Protein AF-A0A380DL45-F1 (afdb_monomer)

Mean predicted aligned error: 9.35 Å

Radius of gyration: 18.3 Å; Cα contacts (8 Å, |Δi|>4): 5; chains: 1; bounding box: 42×15×44 Å

Solvent-accessible surface area (backbone atoms only — not comparable to full-atom values): 2614 Å² total; per-residue (Å²): 132,82,58,69,73,65,72,27,66,87,50,40,51,61,53,49,53,53,53,49,53,52,51,50,53,52,51,50,53,52,53,52,49,52,54,52,52,53,52,58,66,71,78,111

pLDDT: mean 77.86, std 13.15, range [52.62, 96.12]

Sequence (44 aa):
MIDKKLTSPKMTVPLFLIALIVFIGMFYSVVTNQEWLKNIDMDH

Structure (mmCIF, N/CA/C/O backbone):
data_AF-A0A380DL45-F1
#
_entry.id   AF-A0A380DL45-F1
#
loop_
_atom_site.group_PDB
_atom_site.id
_atom_site.type_symbol
_atom_site.label_atom_id
_atom_site.label_alt_id
_atom_site.label_comp_id
_atom_site.label_asym_id
_atom_site.label_entity_id
_atom_site.label_seq_id
_atom_site.pdbx_PDB_ins_code
_atom_site.Cartn_x
_atom_site.Cartn_y
_atom_site.Cartn_z
_atom_site.occupancy
_atom_site.B_iso_or_equiv
_atom_site.auth_seq_id
_atom_site.auth_comp_id
_atom_site.auth_asym_id
_atom_site.auth_atom_id
_atom_site.pdbx_PDB_model_num
ATOM 1 N N . MET A 1 1 ? -20.860 -16.153 11.012 1.00 66.38 1 MET A N 1
ATOM 2 C CA . MET A 1 1 ? -21.139 -14.842 11.635 1.00 66.38 1 MET A CA 1
ATOM 3 C C . MET A 1 1 ? -19.785 -14.181 11.851 1.00 66.38 1 MET A C 1
ATOM 5 O O . MET A 1 1 ? -18.984 -14.746 12.578 1.00 66.38 1 MET A O 1
ATOM 9 N N . ILE A 1 2 ? -19.459 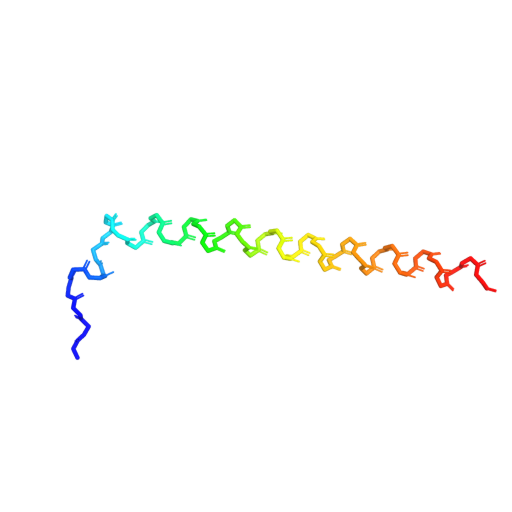-13.114 11.114 1.00 68.88 2 ILE A N 1
ATOM 10 C CA . ILE A 1 2 ? -18.156 -12.441 11.254 1.00 68.88 2 ILE A CA 1
ATOM 11 C C . ILE A 1 2 ? -18.155 -11.716 12.599 1.00 68.88 2 ILE A C 1
ATOM 13 O O . ILE A 1 2 ? -19.114 -11.012 12.923 1.00 68.88 2 ILE A O 1
ATOM 17 N N . ASP A 1 3 ? -17.110 -11.933 13.390 1.00 68.38 3 ASP A N 1
ATOM 18 C CA . ASP A 1 3 ? -16.985 -11.335 14.712 1.00 68.38 3 ASP A CA 1
ATOM 19 C C . ASP A 1 3 ? -16.938 -9.806 14.576 1.00 68.38 3 ASP A C 1
ATOM 21 O O . ASP A 1 3 ? -16.074 -9.258 13.885 1.00 68.38 3 ASP A O 1
ATOM 25 N N . LYS A 1 4 ? -17.875 -9.095 15.219 1.00 66.00 4 LYS A N 1
ATOM 26 C CA . LYS A 1 4 ? -17.993 -7.628 15.111 1.00 66.00 4 LYS A CA 1
ATOM 27 C C . LYS A 1 4 ? -16.720 -6.903 15.563 1.00 66.00 4 LYS A C 1
ATOM 29 O O . LYS A 1 4 ? -16.502 -5.751 15.185 1.00 66.00 4 LYS A O 1
ATOM 34 N N . LYS A 1 5 ? -15.863 -7.573 16.344 1.00 63.25 5 LYS A N 1
ATOM 35 C CA . LYS A 1 5 ? -14.527 -7.089 16.717 1.00 63.25 5 LYS A CA 1
ATOM 36 C C . LYS A 1 5 ? -13.562 -6.997 15.528 1.00 63.25 5 LYS A C 1
ATOM 38 O O . LYS A 1 5 ? -12.750 -6.077 15.506 1.00 63.25 5 LYS A O 1
ATOM 43 N N . LEU A 1 6 ? -13.659 -7.901 14.550 1.00 61.84 6 LEU A N 1
ATOM 44 C CA . LEU A 1 6 ? -12.796 -7.943 13.358 1.00 61.84 6 LEU A CA 1
ATOM 45 C C . LEU A 1 6 ? -13.218 -6.928 12.286 1.00 61.84 6 LEU A C 1
ATOM 47 O O . LEU A 1 6 ? -12.373 -6.415 11.558 1.00 61.84 6 LEU A O 1
ATOM 51 N N . THR A 1 7 ? -14.506 -6.586 12.233 1.00 64.00 7 THR A N 1
ATOM 52 C CA . THR A 1 7 ? -15.043 -5.498 11.393 1.00 64.00 7 THR A CA 1
ATOM 53 C C . THR A 1 7 ? -14.987 -4.133 12.079 1.00 64.00 7 THR A C 1
ATOM 55 O O . THR A 1 7 ? -15.540 -3.159 11.573 1.00 64.00 7 THR A O 1
ATOM 58 N N . SER A 1 8 ? -14.381 -4.050 13.268 1.00 75.56 8 SER A N 1
ATOM 59 C CA . SER A 1 8 ? -14.218 -2.780 13.966 1.00 75.56 8 SER A CA 1
ATOM 60 C C . SER A 1 8 ? -13.275 -1.880 13.164 1.00 75.56 8 SER A C 1
ATOM 62 O O . SER A 1 8 ? -12.146 -2.297 12.892 1.00 75.56 8 SER A O 1
ATOM 64 N N . PRO A 1 9 ? -13.659 -0.623 12.868 1.00 74.56 9 PRO A N 1
ATOM 65 C CA . PRO A 1 9 ? -12.818 0.316 12.122 1.00 74.56 9 PRO A CA 1
ATOM 66 C C . PRO A 1 9 ? -11.413 0.465 12.720 1.00 74.56 9 PRO A C 1
ATOM 68 O O . PRO A 1 9 ? -10.439 0.639 11.996 1.00 74.56 9 PRO A O 1
ATOM 71 N N . LYS A 1 10 ? -11.292 0.313 14.045 1.00 79.25 10 LYS A N 1
ATOM 72 C CA . LYS A 1 10 ? -10.023 0.387 14.783 1.00 79.25 10 LYS A CA 1
ATOM 73 C C . LYS A 1 10 ? -9.030 -0.726 14.420 1.00 79.25 10 LYS A C 1
ATOM 75 O O . LYS A 1 10 ? -7.836 -0.529 14.587 1.00 79.25 10 LYS A O 1
ATOM 80 N N . MET A 1 11 ? -9.518 -1.875 13.953 1.00 80.69 11 MET A N 1
ATOM 81 C CA . MET A 1 11 ? -8.708 -3.024 13.530 1.00 80.69 11 MET A CA 1
ATOM 82 C C . MET A 1 11 ? -8.614 -3.108 12.003 1.00 80.69 11 MET A C 1
ATOM 84 O O . MET A 1 11 ? -7.547 -3.389 11.472 1.00 80.69 11 MET A O 1
ATOM 88 N N . THR A 1 12 ? -9.703 -2.821 11.283 1.00 84.50 12 THR A N 1
ATOM 89 C CA . THR A 1 12 ? -9.755 -2.951 9.818 1.00 84.50 12 THR A CA 1
ATOM 90 C C . THR A 1 12 ? -8.928 -1.884 9.096 1.00 84.50 12 THR A C 1
ATOM 92 O O . THR A 1 12 ? -8.243 -2.204 8.130 1.00 84.50 12 THR A O 1
ATOM 95 N N . VAL A 1 13 ? -8.943 -0.632 9.567 1.00 87.75 13 VAL A N 1
ATOM 96 C CA . VAL A 1 13 ? -8.199 0.480 8.943 1.00 87.75 13 VAL A CA 1
ATOM 97 C C . VAL A 1 13 ? -6.678 0.265 8.963 1.00 87.75 13 VAL A C 1
ATOM 99 O O . VAL A 1 13 ? -6.069 0.352 7.896 1.00 87.75 13 VAL A O 1
ATOM 102 N N . PRO A 1 14 ? -6.029 -0.054 10.103 1.00 89.94 14 PRO A N 1
ATOM 103 C CA . PRO A 1 14 ? -4.588 -0.307 10.1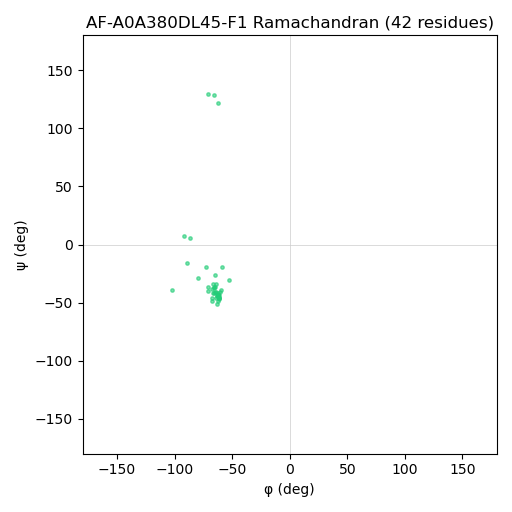03 1.00 89.94 14 PRO A CA 1
ATOM 104 C C . PRO A 1 14 ? -4.214 -1.546 9.282 1.00 89.94 14 PRO A C 1
ATOM 106 O O . PRO A 1 14 ? -3.210 -1.523 8.573 1.00 89.94 14 PRO A O 1
ATOM 109 N N . LEU A 1 15 ? -5.039 -2.599 9.303 1.00 89.38 15 LEU A N 1
ATOM 110 C CA . LEU A 1 15 ? -4.803 -3.797 8.493 1.00 89.38 15 LEU A CA 1
ATOM 111 C C . LEU A 1 15 ? -4.876 -3.491 6.988 1.00 89.38 15 LEU A C 1
ATOM 113 O O . LEU A 1 15 ? -4.046 -3.965 6.215 1.00 89.38 15 LEU A O 1
ATOM 117 N N . PHE A 1 16 ? -5.837 -2.656 6.586 1.00 90.69 16 PHE A N 1
ATOM 11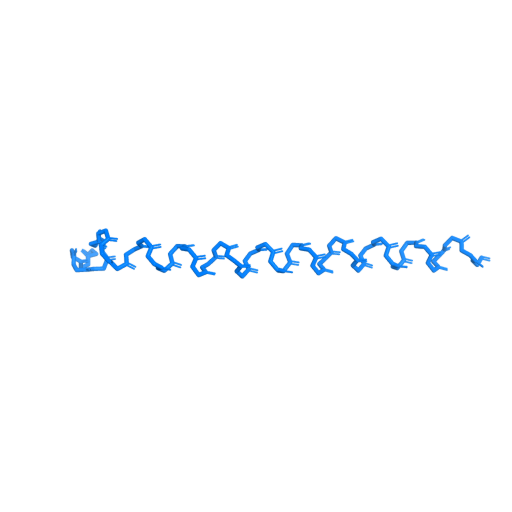8 C CA . PHE A 1 16 ? -5.987 -2.204 5.206 1.00 90.69 16 PHE A CA 1
ATOM 119 C C . PHE A 1 16 ? -4.798 -1.352 4.749 1.00 90.69 16 PHE A C 1
ATOM 121 O O . PHE A 1 16 ? -4.302 -1.549 3.644 1.00 90.69 16 PHE A O 1
ATOM 128 N N . LEU A 1 17 ? -4.291 -0.456 5.601 1.00 94.62 17 LEU A N 1
ATOM 129 C CA . LEU A 1 17 ? -3.105 0.351 5.292 1.00 94.62 17 LEU A CA 1
ATOM 130 C C . LEU A 1 17 ? -1.855 -0.512 5.086 1.00 94.62 17 LEU A C 1
ATOM 132 O O . LEU A 1 17 ? -1.113 -0.289 4.131 1.00 94.62 17 LEU A O 1
ATOM 136 N N . ILE A 1 18 ? -1.640 -1.521 5.935 1.00 94.62 18 ILE A N 1
ATOM 137 C CA . ILE A 1 18 ? -0.526 -2.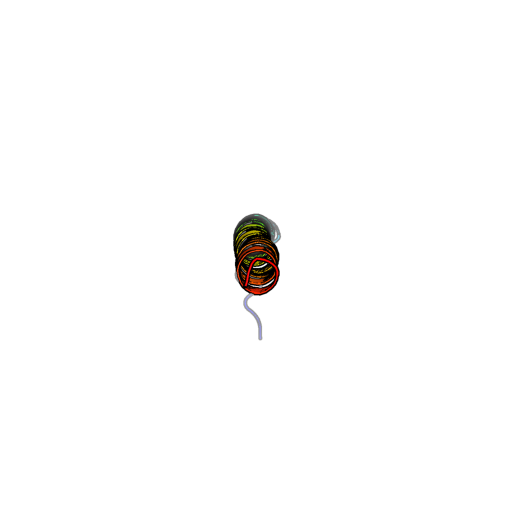467 5.773 1.00 94.62 18 ILE A CA 1
ATOM 138 C C . ILE A 1 18 ? -0.669 -3.220 4.446 1.00 94.62 18 ILE A C 1
ATOM 140 O O . ILE A 1 18 ? 0.286 -3.290 3.673 1.00 94.62 18 ILE A O 1
ATOM 144 N N . ALA A 1 19 ? -1.867 -3.734 4.152 1.00 94.12 19 ALA A N 1
ATOM 145 C CA . ALA A 1 19 ? -2.135 -4.426 2.896 1.00 94.12 19 ALA A CA 1
ATOM 146 C C . ALA A 1 19 ? -1.896 -3.522 1.673 1.00 94.12 19 ALA A C 1
ATOM 148 O O . ALA A 1 19 ? -1.319 -3.974 0.686 1.00 94.12 19 ALA A O 1
ATOM 149 N N . LEU A 1 20 ? -2.271 -2.242 1.753 1.00 96.12 20 LEU A N 1
ATOM 150 C CA . LEU A 1 20 ? -2.062 -1.263 0.687 1.00 96.12 20 LEU A CA 1
ATOM 151 C C . LEU A 1 20 ? -0.570 -1.018 0.419 1.00 96.12 20 LEU A C 1
ATOM 153 O O . LEU A 1 20 ? -0.149 -1.032 -0.734 1.00 96.12 20 LEU A O 1
ATOM 157 N N . ILE A 1 21 ? 0.240 -0.835 1.466 1.00 95.81 21 ILE A N 1
ATOM 158 C CA . ILE A 1 21 ? 1.691 -0.617 1.330 1.00 95.81 21 ILE A CA 1
ATOM 159 C C . ILE A 1 21 ? 2.358 -1.838 0.691 1.00 95.81 21 ILE A C 1
ATOM 161 O O . ILE A 1 21 ? 3.152 -1.696 -0.239 1.00 95.81 21 ILE A O 1
ATOM 165 N N . VAL A 1 22 ? 2.006 -3.038 1.158 1.00 95.12 22 VAL A N 1
ATOM 166 C CA . VAL A 1 22 ? 2.520 -4.292 0.594 1.00 95.12 22 VAL A CA 1
ATOM 167 C C . VAL A 1 22 ? 2.122 -4.424 -0.877 1.00 95.12 22 VAL A C 1
ATOM 169 O O . VAL A 1 22 ? 2.965 -4.757 -1.708 1.00 95.12 22 VAL A O 1
ATOM 172 N N . PHE A 1 23 ? 0.869 -4.109 -1.217 1.00 94.81 23 PHE A N 1
ATOM 173 C CA . PHE A 1 23 ? 0.386 -4.149 -2.595 1.00 94.81 23 PHE A CA 1
ATOM 174 C C . PHE A 1 23 ? 1.157 -3.184 -3.504 1.00 94.81 23 PHE A C 1
ATOM 176 O O . PHE A 1 23 ? 1.611 -3.589 -4.571 1.00 94.81 23 PHE A O 1
ATOM 183 N N . ILE A 1 24 ? 1.374 -1.940 -3.067 1.00 94.50 24 ILE A N 1
ATOM 184 C CA . ILE A 1 24 ? 2.154 -0.946 -3.821 1.00 94.50 24 ILE A CA 1
ATOM 185 C C . ILE A 1 24 ? 3.601 -1.418 -4.010 1.00 94.50 24 ILE A C 1
ATOM 187 O O . ILE A 1 24 ? 4.132 -1.316 -5.113 1.00 94.50 24 ILE A O 1
ATOM 191 N N . GLY A 1 25 ? 4.232 -1.973 -2.970 1.00 92.12 25 GLY A N 1
ATOM 192 C CA . GLY A 1 25 ? 5.600 -2.491 -3.052 1.00 92.12 25 GLY A CA 1
ATOM 193 C C . GLY A 1 25 ? 5.740 -3.660 -4.030 1.00 92.12 25 GLY A C 1
ATOM 194 O O . GLY A 1 25 ? 6.658 -3.669 -4.852 1.00 92.12 25 GLY A O 1
ATOM 195 N N . MET A 1 26 ? 4.804 -4.616 -3.992 1.00 90.25 26 MET A N 1
ATOM 196 C CA . MET A 1 26 ? 4.772 -5.711 -4.967 1.00 90.25 26 MET A CA 1
ATOM 197 C C . MET A 1 26 ? 4.527 -5.188 -6.383 1.00 90.25 26 MET A C 1
ATOM 199 O O . MET A 1 26 ? 5.213 -5.606 -7.311 1.00 90.25 26 MET A O 1
ATOM 203 N N . PHE A 1 27 ? 3.588 -4.254 -6.550 1.00 89.31 27 PHE A N 1
ATOM 204 C CA . PHE A 1 27 ? 3.275 -3.670 -7.849 1.00 89.31 27 PHE A CA 1
ATOM 205 C C . PHE A 1 27 ? 4.485 -2.944 -8.446 1.00 89.31 27 PHE A C 1
ATOM 207 O O . PHE A 1 27 ? 4.830 -3.189 -9.598 1.00 89.31 27 PHE A O 1
ATOM 214 N N . TYR A 1 28 ? 5.186 -2.130 -7.652 1.00 88.44 28 TYR A N 1
ATOM 215 C CA . TYR A 1 28 ? 6.413 -1.458 -8.079 1.00 88.44 28 TYR A CA 1
ATOM 216 C C . TYR A 1 28 ? 7.502 -2.468 -8.4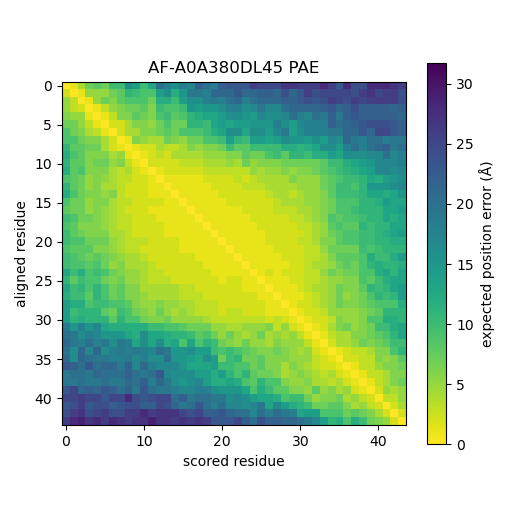55 1.00 88.44 28 TYR A C 1
ATOM 218 O O . TYR A 1 28 ? 8.097 -2.356 -9.519 1.00 88.44 28 TYR A O 1
ATOM 226 N N . SER A 1 29 ? 7.716 -3.509 -7.643 1.00 86.25 29 SER A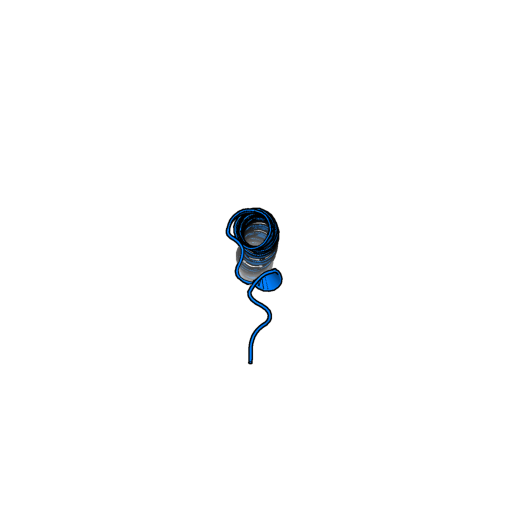 N 1
ATOM 227 C CA . SER A 1 29 ? 8.701 -4.553 -7.953 1.00 86.25 29 SER A CA 1
ATOM 228 C C . SER A 1 29 ? 8.387 -5.292 -9.255 1.00 86.25 29 SER A C 1
ATOM 230 O O . SER A 1 29 ? 9.301 -5.549 -10.036 1.00 86.25 29 SER A O 1
ATOM 232 N N . VAL A 1 30 ? 7.116 -5.608 -9.518 1.00 85.50 30 VAL A N 1
ATOM 233 C CA . VAL A 1 30 ? 6.699 -6.254 -10.770 1.00 85.50 30 VAL A CA 1
ATOM 234 C C . VAL A 1 30 ? 6.890 -5.307 -11.952 1.00 85.50 30 VAL A C 1
ATOM 236 O O . VAL A 1 30 ? 7.511 -5.704 -12.932 1.00 85.50 30 VAL A O 1
ATOM 239 N N . VAL A 1 31 ? 6.423 -4.059 -11.862 1.00 82.50 31 VAL A N 1
ATOM 240 C CA . VAL A 1 31 ? 6.552 -3.071 -12.946 1.00 82.50 31 VAL A CA 1
ATOM 241 C C . VAL A 1 31 ? 8.020 -2.774 -13.256 1.00 82.50 31 VAL A C 1
ATOM 243 O O . VAL A 1 31 ? 8.428 -2.883 -14.409 1.00 82.50 31 VAL A O 1
ATOM 246 N N . THR A 1 32 ? 8.842 -2.496 -12.244 1.00 77.19 32 THR A N 1
ATOM 247 C CA . THR A 1 32 ? 10.272 -2.223 -12.439 1.00 77.19 32 THR A CA 1
ATOM 248 C C . THR A 1 32 ? 11.025 -3.447 -12.961 1.00 77.19 32 THR A C 1
ATOM 250 O O . THR A 1 32 ? 11.888 -3.294 -13.820 1.00 77.19 32 THR A O 1
ATOM 253 N N . ASN A 1 33 ? 10.690 -4.669 -12.521 1.00 73.69 33 ASN A N 1
ATOM 254 C CA . ASN A 1 33 ? 11.286 -5.877 -13.104 1.00 73.69 33 ASN A CA 1
ATOM 255 C C . ASN A 1 33 ? 10.881 -6.077 -14.568 1.00 73.69 33 ASN A C 1
ATOM 257 O O . ASN A 1 33 ? 11.706 -6.524 -15.356 1.00 73.69 33 ASN A O 1
ATOM 261 N N . GLN A 1 34 ? 9.643 -5.753 -14.951 1.00 67.06 34 GLN A N 1
ATOM 262 C CA . GLN A 1 34 ? 9.218 -5.828 -16.351 1.00 67.06 34 GLN A CA 1
ATOM 263 C C . GLN A 1 34 ? 9.949 -4.791 -17.213 1.00 67.06 34 GLN A C 1
ATOM 265 O O . GLN A 1 34 ? 10.399 -5.128 -18.302 1.00 67.06 34 GLN A O 1
ATOM 270 N N . GLU A 1 35 ? 10.119 -3.558 -16.729 1.00 68.50 35 GLU A N 1
ATOM 271 C CA . GLU A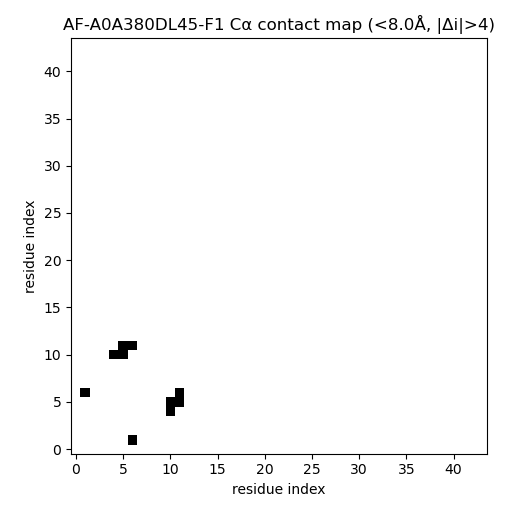 1 35 ? 10.875 -2.519 -17.443 1.00 68.50 35 GLU A CA 1
ATOM 272 C C . GLU A 1 35 ? 12.363 -2.864 -17.561 1.00 68.50 35 GLU A C 1
ATOM 274 O O . GLU A 1 35 ? 12.950 -2.701 -18.629 1.00 68.50 35 GLU A O 1
ATOM 279 N N . TRP A 1 36 ? 12.968 -3.396 -16.497 1.00 67.00 36 TRP A N 1
ATOM 280 C CA . TRP A 1 36 ? 14.371 -3.807 -16.504 1.00 67.00 36 TRP A CA 1
ATOM 281 C C . TRP A 1 36 ? 14.622 -5.013 -17.418 1.00 67.00 36 TRP A C 1
ATOM 283 O O . TRP A 1 36 ? 15.534 -4.964 -18.240 1.00 67.00 36 TRP A O 1
ATOM 293 N N . LEU A 1 37 ? 13.784 -6.056 -17.348 1.00 64.19 37 LEU A N 1
ATOM 294 C CA . LEU A 1 37 ? 13.876 -7.214 -18.248 1.00 64.19 37 LEU A CA 1
ATOM 295 C C . LEU A 1 37 ? 13.654 -6.817 -19.708 1.00 64.19 37 LEU A C 1
ATOM 297 O O . LEU A 1 37 ? 14.393 -7.259 -20.581 1.00 64.19 37 LEU A O 1
ATOM 301 N N . LYS A 1 38 ? 12.676 -5.948 -19.972 1.00 62.84 38 LYS A N 1
ATOM 302 C CA . LYS A 1 38 ? 12.3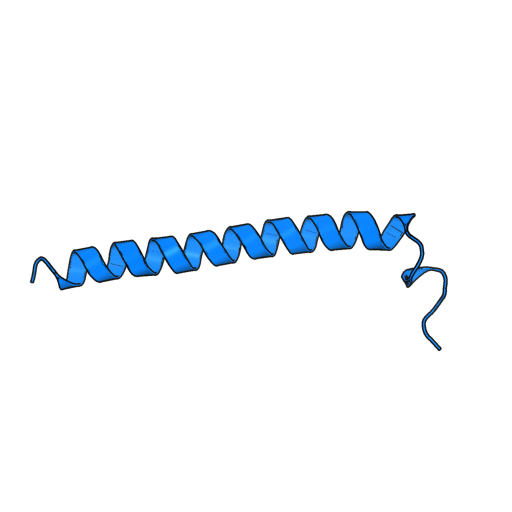95 -5.451 -21.320 1.00 62.84 38 LYS A CA 1
ATOM 303 C C . LYS A 1 38 ? 13.552 -4.626 -21.889 1.00 62.84 38 LYS A C 1
ATOM 305 O O . LYS A 1 38 ? 13.794 -4.695 -23.085 1.00 62.84 38 LYS A O 1
ATOM 310 N N . ASN A 1 39 ? 14.276 -3.873 -21.062 1.00 63.72 39 ASN A N 1
ATOM 311 C CA . ASN A 1 39 ? 15.459 -3.140 -21.519 1.00 63.72 39 ASN A CA 1
ATOM 312 C C . ASN A 1 39 ? 16.637 -4.074 -21.8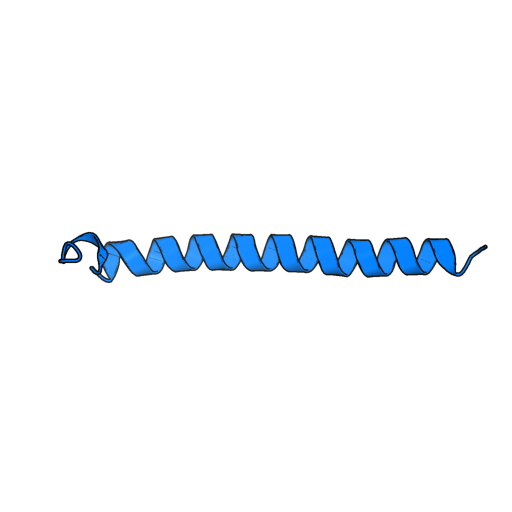39 1.00 63.72 39 ASN A C 1
ATOM 314 O O . ASN A 1 39 ? 17.336 -3.828 -22.812 1.00 63.72 39 ASN A O 1
ATOM 318 N N . ILE A 1 40 ? 16.826 -5.161 -21.083 1.00 65.31 40 ILE A N 1
ATOM 319 C CA . ILE A 1 40 ? 17.868 -6.161 -21.383 1.00 65.31 40 ILE A CA 1
ATOM 320 C C . ILE A 1 40 ? 17.562 -6.915 -22.682 1.00 65.31 40 ILE A C 1
ATOM 322 O O . ILE A 1 40 ? 18.473 -7.183 -23.457 1.00 65.31 40 ILE A O 1
ATOM 326 N N . ASP A 1 41 ? 16.293 -7.234 -22.932 1.00 62.38 41 ASP A N 1
ATOM 327 C CA . ASP A 1 41 ? 15.863 -7.968 -24.130 1.00 62.38 41 ASP A CA 1
ATOM 328 C C . ASP A 1 41 ? 15.921 -7.113 -25.415 1.00 62.38 41 ASP A C 1
ATOM 330 O O . ASP A 1 41 ? 15.956 -7.653 -26.512 1.00 62.38 41 ASP A O 1
ATOM 334 N N . MET A 1 42 ? 15.946 -5.777 -25.301 1.00 61.75 42 MET A N 1
ATOM 335 C CA . MET A 1 42 ? 16.067 -4.854 -26.446 1.00 61.75 42 MET A CA 1
ATOM 336 C C . MET A 1 42 ? 17.517 -4.502 -26.822 1.00 61.75 42 MET A C 1
ATOM 338 O O . MET A 1 42 ? 17.734 -3.975 -27.912 1.00 61.75 42 MET A O 1
ATOM 342 N N . ASP A 1 43 ? 18.489 -4.767 -25.943 1.00 54.38 43 ASP A N 1
ATOM 343 C CA . ASP A 1 43 ? 19.927 -4.556 -26.195 1.00 54.38 43 ASP A CA 1
ATOM 344 C C . ASP A 1 43 ? 20.622 -5.815 -26.775 1.00 54.38 43 ASP A C 1
ATOM 346 O O . ASP A 1 43 ? 21.851 -5.840 -26.914 1.00 54.38 43 ASP A O 1
ATOM 350 N N . HIS A 1 44 ? 19.854 -6.858 -27.123 1.00 52.62 44 HIS A N 1
ATOM 351 C CA . HIS A 1 44 ? 20.325 -8.082 -27.786 1.00 52.62 44 HIS A CA 1
ATOM 352 C C . HIS A 1 44 ? 19.768 -8.218 -29.207 1.00 52.62 44 HIS A C 1
ATOM 354 O O . HIS A 1 44 ? 20.547 -8.650 -30.090 1.00 52.62 44 HIS A O 1
#

Secondary structure (DSSP, 8-state):
---TTTT-HHHHHHHHHHHHHHHHHHHHHHHHHHHHHHHHHH--

Organism: Staphylococcus aureus (NCBI:txid1280)

Foldseek 3Di:
DPDVVCVPCVNVVVVVVVVVVVVVVVVCVVVVVVVVVVVVVVVD